Protein AF-A0A8T4DR82-F1 (afdb_monomer)

Foldseek 3Di:
DPQPDDDAQFKKWAQDPVRDIFIWGWHWDADPPVRD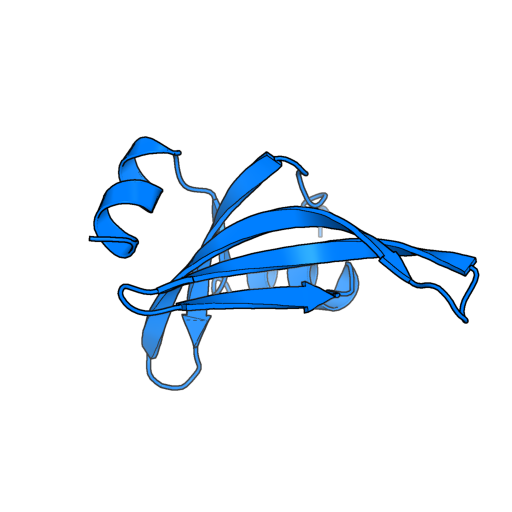IFIKIWTAAQVDIDIDTDDSVRVSVCVVVVRMDTDDPVVNVVRND

Secondary structure (DSSP, 8-state):
-------TT-EEEEE-TTS-EEEEEEEEEEETTTTEEEEEEEEE-SS-EEEEEE-HHHHHHHHHTT-EEEE-HHHHHHHH-

pLDDT: mean 85.56, std 10.09, range [46.09, 94.5]

Solvent-accessible surface area (backbone atoms 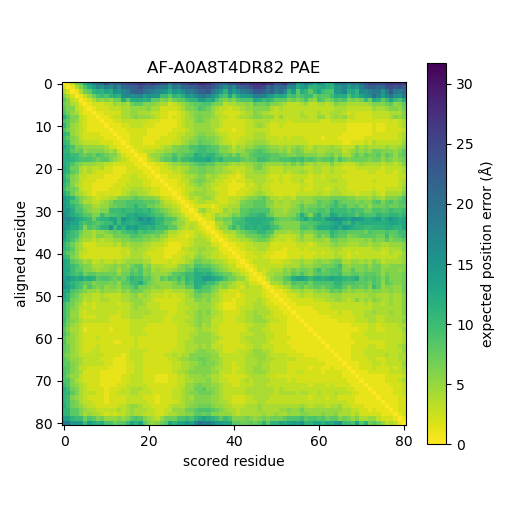only — not comparable to full-atom values): 4750 Å² total; per-residue (Å²): 127,85,78,71,74,86,56,72,81,40,33,27,38,40,48,46,97,86,70,52,70,45,33,32,34,32,42,83,40,72,45,88,90,75,79,41,83,38,42,22,42,38,34,52,46,83,87,51,76,49,73,45,78,49,55,70,72,59,52,43,49,30,44,77,69,68,31,41,45,83,47,50,73,72,63,41,50,69,57,39,108

Structure (mmCIF, N/CA/C/O backbone):
data_AF-A0A8T4DR82-F1
#
_entry.id   AF-A0A8T4DR82-F1
#
loop_
_atom_site.group_PDB
_atom_site.id
_atom_site.type_symbol
_atom_site.label_atom_id
_atom_site.label_alt_id
_atom_site.label_comp_id
_atom_site.label_asym_id
_atom_site.label_entity_id
_atom_site.label_seq_id
_atom_site.pdbx_PDB_ins_code
_atom_site.Cartn_x
_atom_site.Cartn_y
_atom_site.Cartn_z
_atom_site.occupancy
_atom_site.B_iso_or_equiv
_atom_site.auth_seq_id
_atom_site.auth_comp_id
_atom_site.auth_asym_id
_atom_site.auth_atom_id
_atom_site.pdbx_PDB_model_num
ATOM 1 N N . MET A 1 1 ? 11.081 -16.422 -1.615 1.00 46.09 1 MET A N 1
A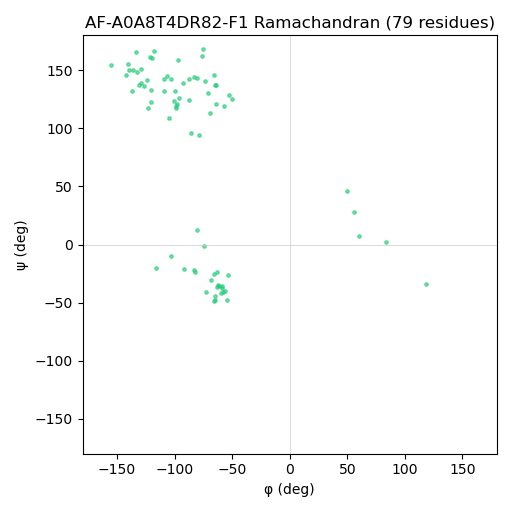TOM 2 C CA . MET A 1 1 ? 9.709 -16.102 -1.168 1.00 46.09 1 MET A CA 1
ATOM 3 C C . MET A 1 1 ? 8.987 -15.525 -2.373 1.00 46.09 1 MET A C 1
ATOM 5 O O . MET A 1 1 ? 9.646 -14.885 -3.182 1.00 46.09 1 MET A O 1
ATOM 9 N N . ALA A 1 2 ? 7.717 -15.861 -2.596 1.00 48.78 2 ALA A N 1
ATOM 10 C CA . ALA A 1 2 ? 6.996 -15.344 -3.757 1.00 48.78 2 ALA A CA 1
ATOM 11 C C . ALA A 1 2 ? 6.768 -13.839 -3.554 1.00 48.78 2 ALA A C 1
ATOM 13 O O . ALA A 1 2 ? 6.064 -13.459 -2.624 1.00 48.78 2 ALA A O 1
ATOM 14 N N . HIS A 1 3 ? 7.402 -13.007 -4.382 1.00 54.06 3 HIS A N 1
ATOM 15 C CA . HIS A 1 3 ? 7.198 -11.560 -4.378 1.00 54.06 3 HIS A CA 1
ATOM 16 C C . HIS A 1 3 ? 5.713 -11.274 -4.610 1.00 54.06 3 HIS A C 1
ATOM 18 O O . HIS A 1 3 ? 5.145 -11.686 -5.629 1.00 54.06 3 HIS A O 1
ATOM 24 N N . THR A 1 4 ? 5.061 -10.620 -3.648 1.00 63.19 4 THR A N 1
ATOM 25 C CA . THR A 1 4 ? 3.663 -10.224 -3.815 1.00 63.19 4 THR A CA 1
ATOM 26 C C . THR A 1 4 ? 3.656 -8.982 -4.683 1.00 63.19 4 THR A C 1
ATOM 28 O O . THR A 1 4 ? 3.825 -7.872 -4.194 1.00 63.19 4 THR A O 1
ATOM 31 N N . LYS A 1 5 ? 3.481 -9.182 -5.992 1.00 76.38 5 LYS A N 1
ATOM 32 C CA . LYS A 1 5 ? 3.459 -8.094 -6.971 1.00 76.38 5 LYS A CA 1
ATOM 33 C C . LYS A 1 5 ? 2.493 -6.992 -6.525 1.00 76.38 5 LYS A C 1
ATOM 35 O O . LYS A 1 5 ? 1.310 -7.263 -6.306 1.00 76.38 5 LYS A O 1
ATOM 40 N N . ILE A 1 6 ? 2.996 -5.760 -6.446 1.00 84.88 6 ILE A N 1
ATOM 41 C CA . ILE A 1 6 ? 2.189 -4.563 -6.193 1.00 84.88 6 ILE A CA 1
ATOM 42 C C . ILE A 1 6 ? 1.032 -4.507 -7.202 1.00 84.88 6 ILE A C 1
ATOM 44 O O . ILE A 1 6 ? 1.249 -4.590 -8.415 1.00 84.88 6 ILE A O 1
ATOM 48 N N . LYS A 1 7 ? -0.203 -4.341 -6.713 1.00 89.50 7 LYS A N 1
ATOM 49 C CA . LYS A 1 7 ? -1.395 -4.229 -7.563 1.00 89.50 7 LYS A CA 1
ATOM 50 C C . LYS A 1 7 ? -1.870 -2.780 -7.613 1.00 89.50 7 LYS A C 1
ATOM 52 O O . LYS A 1 7 ? -2.402 -2.249 -6.642 1.00 89.50 7 LYS A O 1
ATOM 57 N N . VAL A 1 8 ? -1.683 -2.134 -8.761 1.00 90.69 8 VAL A N 1
ATOM 58 C CA . VAL A 1 8 ? -2.187 -0.774 -9.004 1.00 90.69 8 VAL A CA 1
ATOM 59 C C . VAL A 1 8 ? -3.716 -0.771 -8.984 1.00 90.69 8 VAL A C 1
ATOM 61 O O . VAL A 1 8 ? -4.343 -1.658 -9.556 1.00 90.69 8 VAL A O 1
ATOM 64 N N . GLY A 1 9 ? -4.312 0.233 -8.343 1.00 89.69 9 GLY A N 1
ATOM 65 C CA . GLY A 1 9 ? -5.762 0.379 -8.193 1.00 89.69 9 GLY A CA 1
ATOM 66 C C . GLY A 1 9 ? -6.359 -0.415 -7.029 1.00 89.69 9 GLY A C 1
ATOM 67 O O . GLY A 1 9 ? -7.572 -0.381 -6.845 1.00 89.69 9 GLY A O 1
ATOM 68 N N . HIS A 1 10 ? -5.532 -1.113 -6.245 1.00 93.75 10 HIS A N 1
ATOM 69 C CA . HIS A 1 10 ? -5.968 -1.839 -5.053 1.00 93.75 10 HIS A CA 1
ATOM 70 C C . HIS A 1 10 ? -5.750 -1.018 -3.778 1.00 93.75 10 HIS A C 1
ATOM 72 O O . HIS A 1 10 ? -4.934 -0.088 -3.735 1.00 93.75 10 HIS A O 1
ATOM 78 N N . TYR A 1 11 ? -6.493 -1.392 -2.737 1.00 93.69 11 TYR A N 1
ATOM 79 C CA . TYR A 1 11 ? -6.486 -0.749 -1.430 1.00 93.69 11 TYR A CA 1
ATOM 80 C C . TYR A 1 11 ? -5.774 -1.624 -0.409 1.00 93.69 11 TYR A C 1
ATOM 82 O O . TYR A 1 11 ? -5.851 -2.851 -0.449 1.00 93.69 11 TYR A O 1
ATOM 90 N N . TYR A 1 12 ? -5.084 -0.977 0.519 1.00 93.88 12 TYR A N 1
ATOM 91 C CA . TYR A 1 12 ? -4.301 -1.636 1.547 1.00 93.88 12 TYR A CA 1
ATOM 92 C C . TYR A 1 12 ? -4.463 -0.910 2.880 1.00 93.88 12 TYR A C 1
ATOM 94 O O . TYR A 1 12 ? -4.648 0.304 2.918 1.00 93.88 12 TYR A O 1
ATOM 102 N N . THR A 1 13 ? -4.349 -1.643 3.982 1.00 93.94 13 THR A N 1
ATOM 103 C CA . THR A 1 13 ? -4.024 -1.055 5.285 1.00 93.94 13 THR A CA 1
ATOM 104 C C . THR A 1 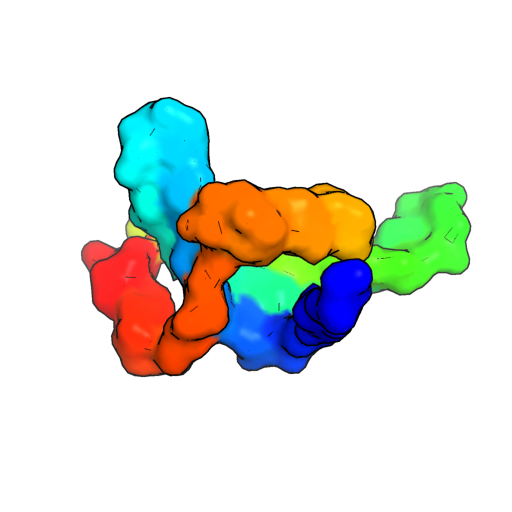13 ? -2.522 -1.097 5.498 1.00 93.94 13 THR A C 1
ATOM 106 O O . THR A 1 13 ? -1.894 -2.103 5.183 1.00 93.94 13 THR A O 1
ATOM 109 N N . LEU A 1 14 ? -1.952 -0.027 6.049 1.00 92.25 14 LEU A N 1
ATOM 110 C CA . LEU A 1 14 ? -0.553 0.067 6.453 1.00 92.25 14 LEU A CA 1
ATOM 111 C C . LEU A 1 14 ? -0.474 0.374 7.952 1.00 92.25 14 LEU A C 1
ATOM 113 O O . LEU A 1 14 ? -0.988 1.398 8.404 1.00 92.25 14 LEU A O 1
ATOM 117 N N . THR A 1 15 ? 0.200 -0.484 8.717 1.00 92.75 15 THR A N 1
ATOM 118 C CA . THR A 1 15 ? 0.446 -0.288 10.151 1.00 92.75 15 THR A CA 1
ATOM 119 C C . THR A 1 15 ? 1.849 0.282 10.387 1.00 92.75 15 THR A C 1
ATOM 121 O O . THR A 1 15 ? 2.881 -0.319 10.057 1.00 92.75 15 THR A O 1
ATOM 124 N N . GLY A 1 16 ? 1.892 1.486 10.962 1.00 87.38 16 GLY A N 1
ATOM 125 C CA . GLY A 1 16 ? 3.114 2.177 11.365 1.00 87.38 16 GLY A CA 1
ATOM 126 C C . GLY A 1 16 ? 3.730 1.609 12.647 1.00 87.38 16 GLY A C 1
ATOM 127 O O . GLY A 1 16 ? 3.104 0.855 13.387 1.00 87.38 16 GLY A O 1
ATOM 128 N N . ASN A 1 17 ? 4.964 2.020 12.956 1.00 85.44 17 ASN A N 1
ATOM 129 C CA . ASN A 1 17 ? 5.675 1.582 14.169 1.00 85.44 17 ASN A CA 1
ATOM 130 C C . ASN A 1 17 ? 4.980 2.027 15.469 1.00 85.44 17 ASN A C 1
ATOM 132 O O . ASN A 1 17 ? 5.150 1.404 16.509 1.00 85.44 17 ASN A O 1
ATOM 136 N N . ASN A 1 18 ? 4.184 3.095 15.409 1.00 88.44 18 ASN A N 1
ATOM 137 C CA . ASN A 1 18 ? 3.336 3.572 16.503 1.00 88.44 18 ASN A CA 1
ATOM 138 C C . ASN A 1 18 ? 2.009 2.791 16.622 1.00 88.44 18 ASN A C 1
ATOM 140 O O . ASN A 1 18 ? 1.096 3.261 17.292 1.00 88.44 18 ASN A O 1
ATOM 144 N N . GLN A 1 19 ? 1.879 1.650 15.933 1.00 85.69 19 GLN A N 1
ATOM 145 C CA . GLN A 1 19 ? 0.669 0.824 15.812 1.00 85.69 19 GLN A CA 1
ATOM 146 C C . GLN A 1 19 ? -0.544 1.519 15.177 1.00 85.69 19 GLN A C 1
ATOM 148 O O . GLN A 1 19 ? -1.626 0.936 15.092 1.00 85.69 19 GLN A O 1
ATOM 153 N N . GLN A 1 20 ? -0.380 2.738 14.663 1.00 87.12 20 GLN A N 1
ATOM 154 C CA . GLN A 1 20 ? -1.436 3.402 13.920 1.00 87.12 20 GLN A CA 1
ATOM 155 C C . GLN A 1 20 ? -1.609 2.718 12.564 1.00 87.12 20 GLN A C 1
ATOM 157 O O . GLN A 1 20 ? -0.636 2.507 11.840 1.00 87.12 20 GLN A O 1
ATOM 162 N N . THR A 1 21 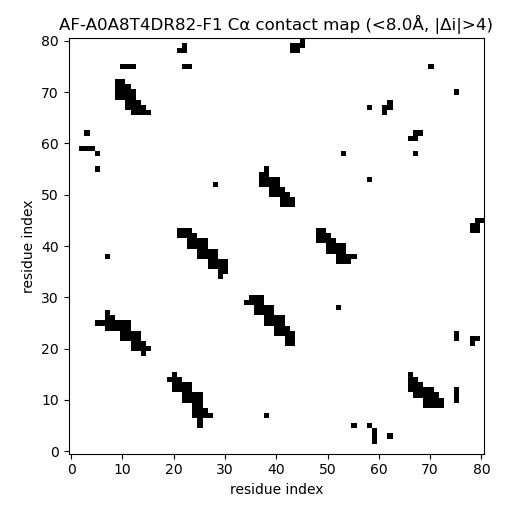? -2.853 2.386 12.230 1.00 90.44 21 THR A N 1
ATOM 163 C CA . THR A 1 21 ? -3.210 1.770 10.950 1.00 90.44 21 THR A CA 1
ATOM 164 C C . THR A 1 21 ? -3.975 2.768 10.101 1.00 90.44 21 THR A C 1
ATOM 166 O O . THR A 1 21 ? -4.904 3.413 10.585 1.00 90.44 21 THR A O 1
ATOM 169 N N . ILE A 1 22 ? -3.569 2.900 8.844 1.00 89.25 22 ILE A N 1
ATOM 170 C CA . ILE A 1 22 ? -4.166 3.813 7.869 1.00 89.25 22 ILE A CA 1
ATOM 171 C C . ILE A 1 22 ? -4.502 3.055 6.589 1.00 89.25 22 ILE A C 1
ATOM 173 O O . ILE A 1 22 ? -3.813 2.093 6.254 1.00 89.25 22 ILE A O 1
ATOM 177 N N . ALA A 1 23 ? -5.526 3.498 5.863 1.00 92.00 23 ALA A N 1
ATOM 178 C CA . ALA A 1 23 ? -5.801 2.991 4.525 1.00 92.00 23 ALA A CA 1
ATOM 179 C C . ALA A 1 23 ? -5.025 3.786 3.468 1.00 92.00 23 ALA A C 1
ATOM 181 O O . ALA A 1 23 ? -4.888 5.012 3.549 1.00 92.00 23 ALA A O 1
ATOM 182 N N . CYS A 1 24 ? -4.542 3.083 2.451 1.00 92.94 24 CYS A N 1
ATOM 183 C CA . CYS A 1 24 ? -3.909 3.667 1.283 1.00 92.94 24 CYS A CA 1
ATOM 184 C C . CYS A 1 24 ? -4.319 2.940 -0.002 1.00 92.94 24 CYS A C 1
ATOM 186 O O . CYS A 1 24 ? -4.703 1.772 0.016 1.00 92.94 24 CYS A O 1
ATOM 188 N N . ALA A 1 25 ? -4.241 3.646 -1.125 1.00 93.44 25 ALA A N 1
ATOM 189 C CA . ALA A 1 25 ? -4.389 3.081 -2.458 1.00 93.44 25 ALA A CA 1
ATOM 190 C C . ALA A 1 25 ? -3.037 3.091 -3.174 1.00 93.44 25 ALA A C 1
ATOM 192 O O . ALA A 1 25 ? -2.269 4.047 -3.043 1.00 93.44 25 ALA A O 1
ATOM 193 N N . VAL A 1 26 ? -2.763 2.046 -3.951 1.00 93.12 26 VAL A N 1
ATOM 194 C CA . VAL A 1 26 ? -1.605 2.017 -4.850 1.00 93.12 26 VAL A CA 1
ATOM 195 C C . VAL A 1 26 ? -2.002 2.638 -6.182 1.00 93.12 26 VAL A C 1
ATOM 197 O O . VAL A 1 26 ? -2.921 2.162 -6.847 1.00 93.12 26 VAL A O 1
ATOM 200 N N . LEU A 1 27 ? -1.268 3.658 -6.608 1.00 91.12 27 LEU A N 1
ATOM 201 C CA . LEU A 1 27 ? -1.421 4.309 -7.903 1.00 91.12 27 LEU A CA 1
ATOM 202 C C . LEU A 1 27 ? -0.138 4.167 -8.733 1.00 91.12 27 LEU A C 1
ATOM 204 O O . LEU A 1 27 ? 0.922 3.777 -8.236 1.00 91.12 27 LEU A O 1
ATOM 208 N N . TYR A 1 28 ? -0.259 4.465 -10.024 1.00 87.81 28 TYR A N 1
ATOM 209 C CA . TYR A 1 28 ? 0.878 4.594 -10.927 1.00 87.81 28 TYR A CA 1
ATOM 210 C C . TYR A 1 28 ? 1.268 6.065 -11.038 1.00 87.81 28 TYR A C 1
ATOM 212 O O . TYR A 1 28 ? 0.426 6.906 -11.358 1.00 87.81 28 TYR A O 1
ATOM 220 N N . GLY A 1 29 ? 2.536 6.369 -10.790 1.00 82.94 29 GLY A N 1
ATOM 221 C CA . GLY A 1 29 ? 3.106 7.704 -10.895 1.00 82.94 29 GLY A CA 1
ATOM 222 C C . GLY A 1 29 ? 4.270 7.750 -11.882 1.00 82.94 29 GLY A C 1
ATOM 223 O O . GLY A 1 29 ? 4.888 6.738 -12.201 1.00 82.94 29 GLY A O 1
ATOM 224 N N . PHE A 1 30 ? 4.598 8.957 -12.342 1.00 80.62 30 PHE A N 1
ATOM 225 C CA . PHE A 1 30 ? 5.760 9.205 -13.195 1.00 80.62 30 PHE A CA 1
ATOM 226 C C . PHE A 1 30 ? 6.679 10.244 -12.548 1.00 80.62 30 PHE A C 1
ATOM 228 O O . PHE A 1 30 ? 6.291 11.402 -12.360 1.00 80.62 30 PHE A O 1
ATOM 235 N N . GLU A 1 31 ? 7.911 9.850 -12.216 1.00 79.69 31 GLU A N 1
ATOM 236 C CA . GLU A 1 31 ? 8.878 10.737 -11.563 1.00 79.69 31 GLU A CA 1
ATOM 237 C C . GLU A 1 31 ? 9.642 11.565 -12.611 1.00 79.69 31 GLU A C 1
ATOM 239 O O . GLU A 1 31 ? 10.648 11.134 -13.193 1.00 79.69 31 GLU A O 1
ATOM 244 N N . ARG A 1 32 ? 9.167 12.795 -12.850 1.00 69.06 32 ARG A N 1
ATOM 245 C CA . ARG A 1 32 ? 9.844 13.765 -13.726 1.00 69.06 32 ARG A CA 1
ATOM 246 C C . ARG A 1 32 ? 11.205 14.138 -13.127 1.00 69.06 32 ARG A C 1
ATOM 248 O O 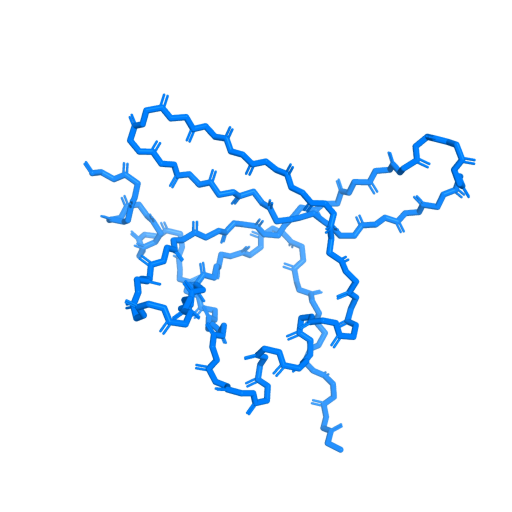. ARG A 1 32 ? 11.276 14.627 -12.007 1.00 69.06 32 ARG A O 1
ATOM 255 N N . GLY A 1 33 ? 12.281 13.897 -13.876 1.00 81.06 33 GLY A N 1
ATOM 256 C CA . GLY A 1 33 ? 13.670 14.108 -13.442 1.00 81.06 33 GLY A CA 1
ATOM 257 C C . GLY A 1 33 ? 14.497 12.823 -13.432 1.00 81.06 33 GLY A C 1
ATOM 258 O O . GLY A 1 33 ? 15.667 12.853 -13.797 1.00 81.06 33 GLY A O 1
ATOM 259 N N . LYS A 1 34 ? 13.871 11.683 -13.115 1.00 78.44 34 LYS A N 1
ATOM 260 C CA . LYS A 1 34 ? 14.476 10.350 -13.294 1.00 78.44 34 LYS A CA 1
ATOM 261 C C . LYS A 1 34 ? 13.936 9.612 -14.519 1.00 78.44 34 LYS A C 1
ATOM 263 O O . LYS A 1 34 ? 14.505 8.592 -14.890 1.00 78.44 34 LYS A O 1
ATOM 268 N N . ASN A 1 35 ? 12.873 10.137 -15.142 1.00 79.25 35 ASN A N 1
ATOM 269 C CA . ASN A 1 35 ? 12.215 9.577 -16.328 1.00 79.25 35 ASN A CA 1
ATOM 270 C C . ASN A 1 35 ? 11.890 8.089 -16.162 1.00 79.25 35 ASN A C 1
ATOM 272 O O . ASN A 1 35 ? 12.170 7.278 -17.042 1.00 79.25 35 ASN A O 1
ATOM 276 N N . LYS A 1 36 ? 11.330 7.742 -15.003 1.00 81.75 36 LYS A N 1
ATOM 277 C CA . LYS A 1 36 ? 10.956 6.376 -14.663 1.00 81.75 36 LYS A CA 1
ATOM 278 C C . LYS A 1 36 ? 9.547 6.337 -14.100 1.00 81.75 36 LYS A C 1
ATOM 280 O O . LYS A 1 36 ? 9.108 7.265 -13.411 1.00 81.75 36 LYS A O 1
ATOM 285 N N . ASP A 1 37 ? 8.894 5.226 -14.367 1.00 81.38 37 ASP A N 1
ATOM 286 C CA . ASP A 1 37 ? 7.639 4.874 -13.740 1.00 81.38 37 ASP A CA 1
ATOM 287 C C . ASP A 1 37 ? 7.871 4.453 -12.288 1.00 81.38 37 ASP A C 1
ATOM 289 O O . ASP A 1 37 ? 8.867 3.800 -11.959 1.00 81.38 37 ASP A O 1
ATOM 293 N N . VAL A 1 38 ? 6.965 4.868 -11.408 1.00 86.75 38 VAL A N 1
ATOM 294 C CA . VAL A 1 38 ? 7.008 4.560 -9.978 1.00 86.75 38 VAL A CA 1
ATOM 295 C C . VAL A 1 38 ? 5.624 4.161 -9.493 1.00 86.75 38 VAL A C 1
ATOM 297 O O . VAL A 1 38 ? 4.610 4.641 -9.995 1.00 86.75 38 VAL A O 1
ATOM 300 N N . TYR A 1 39 ? 5.569 3.313 -8.474 1.00 90.94 39 TYR A N 1
ATOM 301 C CA . TYR A 1 39 ? 4.343 3.140 -7.707 1.00 90.94 39 TYR A CA 1
ATOM 302 C C . TYR A 1 39 ? 4.228 4.282 -6.705 1.00 90.94 39 TYR A C 1
ATOM 304 O O . TYR A 1 39 ? 5.235 4.723 -6.148 1.00 90.94 39 TYR A O 1
ATOM 312 N N . THR A 1 40 ? 3.017 4.761 -6.458 1.00 91.69 40 THR A N 1
ATOM 313 C CA . THR A 1 40 ? 2.753 5.747 -5.409 1.00 91.69 40 THR A CA 1
ATOM 314 C C . THR A 1 40 ? 1.700 5.215 -4.448 1.00 91.69 40 THR A C 1
ATOM 316 O O . THR A 1 40 ? 0.759 4.531 -4.848 1.00 91.69 40 THR A O 1
ATOM 319 N N . LEU A 1 41 ? 1.875 5.492 -3.157 1.00 91.69 41 LEU A N 1
ATOM 320 C CA . LEU A 1 41 ? 0.840 5.255 -2.158 1.00 91.69 41 LEU A CA 1
ATOM 321 C C . LEU A 1 41 ? 0.108 6.557 -1.900 1.00 91.69 41 LEU A C 1
ATOM 323 O O . LEU A 1 41 ? 0.713 7.532 -1.453 1.00 91.69 41 LEU A O 1
ATOM 327 N N . ARG A 1 42 ? -1.202 6.547 -2.135 1.00 91.75 42 ARG A N 1
ATOM 328 C CA . ARG A 1 42 ? -2.099 7.632 -1.758 1.00 91.75 42 ARG A CA 1
ATOM 329 C C . ARG A 1 42 ? -2.794 7.285 -0.455 1.00 91.75 42 ARG A C 1
ATOM 331 O O . ARG A 1 42 ? -3.519 6.299 -0.377 1.00 91.75 42 ARG A O 1
ATOM 338 N N . MET A 1 43 ? -2.572 8.102 0.561 1.00 88.56 43 MET A N 1
ATOM 339 C CA . MET A 1 43 ? -3.202 7.994 1.870 1.00 88.56 43 MET A CA 1
ATOM 340 C C . MET A 1 43 ? -4.353 8.988 1.951 1.00 88.56 43 MET A C 1
ATOM 342 O O . MET A 1 43 ? -4.171 10.166 1.635 1.00 88.56 43 MET A O 1
ATOM 346 N N . TYR A 1 44 ? -5.505 8.511 2.411 1.00 74.12 44 TYR A N 1
ATOM 347 C CA . TYR A 1 44 ? -6.672 9.343 2.678 1.00 74.12 44 TYR A CA 1
ATOM 348 C C . TYR A 1 44 ? -6.749 9.597 4.180 1.00 74.12 44 TYR A C 1
ATOM 350 O O . TYR A 1 44 ? -6.774 8.659 4.976 1.00 74.12 44 TYR A O 1
ATOM 358 N N . THR A 1 45 ? -6.764 10.862 4.583 1.00 72.75 45 THR A N 1
ATOM 359 C CA . THR A 1 45 ? -7.047 11.253 5.969 1.00 72.75 45 THR A CA 1
ATOM 360 C C . THR A 1 45 ? -8.279 12.145 5.989 1.00 72.75 45 THR A C 1
ATOM 362 O O . THR A 1 45 ? -8.605 12.769 4.982 1.00 72.75 45 THR A O 1
ATOM 365 N N . LYS A 1 46 ? -8.934 12.286 7.148 1.00 70.88 46 LYS A N 1
ATOM 366 C CA . LYS A 1 46 ? -10.139 13.129 7.282 1.00 70.88 46 LYS A CA 1
ATOM 367 C C . LYS A 1 46 ? -9.955 14.571 6.798 1.00 70.88 46 LYS A C 1
ATOM 369 O O . LYS A 1 46 ? -10.931 15.236 6.475 1.00 70.88 46 LYS A O 1
ATOM 374 N N . THR A 1 47 ? -8.725 15.088 6.823 1.00 75.06 47 THR A N 1
ATOM 375 C CA . THR A 1 47 ? -8.442 16.502 6.540 1.00 75.06 47 THR A CA 1
ATOM 376 C C . THR A 1 47 ? -7.586 16.727 5.301 1.00 75.06 47 THR A C 1
ATOM 378 O O . THR A 1 47 ? -7.579 17.846 4.787 1.00 75.06 47 THR A O 1
ATOM 381 N N . LYS A 1 48 ? -6.842 15.715 4.835 1.00 78.19 48 LYS A N 1
ATOM 382 C CA . LYS A 1 48 ? -5.893 15.825 3.719 1.00 78.19 48 LYS A CA 1
ATOM 383 C C . LYS A 1 48 ? -5.652 14.486 3.033 1.00 78.19 48 LYS A C 1
ATOM 385 O O . LYS A 1 48 ? -5.654 13.441 3.680 1.00 78.19 48 LYS A O 1
ATOM 390 N N . ASP A 1 49 ? -5.268 14.568 1.770 1.00 82.00 49 ASP A N 1
ATOM 391 C CA . ASP A 1 49 ? -4.667 13.455 1.049 1.00 82.00 49 ASP A CA 1
ATOM 392 C C . ASP A 1 49 ? -3.160 13.677 0.939 1.00 82.00 49 ASP A C 1
ATOM 394 O O . ASP A 1 49 ? -2.696 14.805 0.745 1.00 82.00 49 ASP A O 1
ATOM 398 N N . PHE A 1 50 ? -2.393 12.598 1.057 1.00 85.56 50 PHE A N 1
ATOM 399 C CA . PHE A 1 50 ? -0.949 12.623 0.851 1.00 85.56 50 PHE A CA 1
ATOM 400 C C . PHE A 1 50 ? -0.543 11.490 -0.080 1.00 85.56 50 PHE A C 1
ATOM 402 O O . PHE A 1 50 ? -1.012 10.364 0.068 1.00 85.56 50 PHE A O 1
ATOM 409 N N . GLU A 1 51 ? 0.343 11.786 -1.022 1.00 89.38 51 GLU A N 1
ATOM 410 C CA . GLU A 1 51 ? 0.871 10.812 -1.965 1.00 89.38 51 GLU A CA 1
ATOM 411 C C . GLU A 1 51 ? 2.395 10.833 -1.924 1.00 89.38 51 GLU A C 1
ATOM 413 O O . GLU A 1 51 ? 3.012 11.900 -1.895 1.00 89.38 51 GLU A O 1
ATOM 418 N N . PHE A 1 52 ? 3.004 9.650 -1.920 1.00 88.06 52 PHE A N 1
ATOM 419 C CA . PHE A 1 52 ? 4.451 9.506 -1.996 1.00 88.06 52 PHE A CA 1
ATOM 420 C C . PHE A 1 52 ? 4.838 8.304 -2.855 1.00 88.06 52 PHE A C 1
ATOM 422 O O . PHE A 1 52 ? 4.132 7.291 -2.853 1.00 88.06 52 PHE A O 1
ATOM 429 N N . PRO A 1 53 ? 5.956 8.397 -3.593 1.00 90.50 53 PRO A N 1
ATOM 430 C CA . PRO A 1 53 ? 6.482 7.263 -4.330 1.00 90.50 53 PRO A CA 1
ATOM 431 C C . PRO A 1 53 ? 6.939 6.161 -3.373 1.00 90.50 53 PRO A C 1
ATOM 433 O O . PRO A 1 53 ? 7.467 6.435 -2.294 1.00 90.50 53 PRO A O 1
ATOM 436 N N . ILE A 1 54 ? 6.766 4.914 -3.797 1.00 90.06 54 ILE A N 1
ATOM 437 C CA . ILE A 1 54 ? 7.227 3.727 -3.088 1.00 90.06 54 ILE A CA 1
ATOM 438 C C . ILE A 1 54 ? 8.016 2.817 -4.027 1.00 90.06 54 ILE A C 1
ATOM 440 O O . ILE A 1 54 ? 7.664 2.612 -5.189 1.00 90.06 54 ILE A O 1
ATOM 444 N N . GLU A 1 55 ? 9.106 2.265 -3.504 1.00 88.69 55 GLU A N 1
ATOM 445 C CA . GLU A 1 55 ? 9.875 1.227 -4.181 1.00 88.69 55 GLU A CA 1
ATOM 446 C C . GLU A 1 55 ? 9.244 -0.147 -3.946 1.00 88.69 55 GLU A C 1
ATOM 448 O O . GLU A 1 55 ? 8.786 -0.444 -2.841 1.00 88.69 55 GLU A O 1
ATOM 453 N N . GLU A 1 56 ? 9.291 -1.015 -4.957 1.00 87.69 56 GLU A N 1
ATOM 454 C CA . GLU A 1 56 ? 8.766 -2.384 -4.869 1.00 87.69 56 GLU A CA 1
ATOM 455 C C . GLU A 1 56 ? 9.397 -3.172 -3.711 1.00 87.69 56 GLU A C 1
ATOM 457 O O . GLU A 1 56 ? 8.689 -3.792 -2.924 1.00 87.69 56 GLU A O 1
ATOM 462 N N . SER A 1 57 ? 10.706 -3.010 -3.500 1.00 90.00 57 SER A N 1
ATOM 463 C CA . SER A 1 57 ? 11.448 -3.591 -2.372 1.00 90.00 57 SER A CA 1
ATOM 464 C C . SER A 1 57 ? 10.915 -3.164 -0.997 1.00 90.00 57 SER A C 1
ATOM 466 O O . SER A 1 57 ? 10.929 -3.945 -0.046 1.00 90.00 57 SER A O 1
ATOM 468 N N . THR A 1 58 ? 10.449 -1.917 -0.869 1.00 91.44 58 THR A N 1
ATOM 469 C CA . THR A 1 58 ? 9.897 -1.402 0.389 1.00 91.44 58 THR A CA 1
ATOM 470 C C . THR A 1 58 ? 8.527 -2.005 0.657 1.00 91.44 58 THR A C 1
ATOM 472 O O . THR A 1 58 ? 8.248 -2.376 1.796 1.00 91.44 58 THR A O 1
ATOM 475 N N . PHE A 1 59 ? 7.701 -2.129 -0.383 1.00 91.25 59 PHE A N 1
ATOM 476 C CA . PHE A 1 59 ? 6.389 -2.755 -0.283 1.00 91.25 59 PHE A CA 1
ATOM 477 C C . PHE A 1 59 ? 6.505 -4.244 0.056 1.00 91.25 59 PHE A C 1
ATOM 479 O O . PHE A 1 59 ? 5.872 -4.687 1.009 1.00 91.25 59 PHE A O 1
ATOM 486 N N . ASP A 1 60 ? 7.366 -4.983 -0.649 1.00 90.38 60 ASP A N 1
ATOM 487 C CA . ASP A 1 60 ? 7.632 -6.404 -0.394 1.00 90.38 60 ASP A CA 1
ATOM 488 C C . ASP A 1 60 ? 8.049 -6.636 1.060 1.00 90.38 60 ASP A C 1
ATOM 490 O O . ASP A 1 60 ? 7.470 -7.465 1.759 1.00 90.38 60 ASP A O 1
ATOM 494 N N . ARG A 1 61 ? 8.985 -5.822 1.566 1.00 92.50 61 ARG A N 1
ATOM 495 C CA . ARG A 1 61 ? 9.392 -5.885 2.973 1.00 92.50 61 ARG A CA 1
ATOM 496 C C . ARG A 1 61 ? 8.214 -5.656 3.924 1.00 92.50 61 ARG A C 1
ATOM 498 O O . ARG A 1 61 ? 8.120 -6.333 4.941 1.00 92.50 61 ARG A O 1
ATOM 505 N N . TRP A 1 62 ? 7.318 -4.712 3.637 1.00 93.31 62 TRP A N 1
ATOM 506 C CA . TRP A 1 62 ? 6.139 -4.490 4.482 1.00 93.31 62 TRP A CA 1
ATOM 507 C C . TRP A 1 62 ? 5.135 -5.640 4.422 1.00 93.31 62 TRP A C 1
ATOM 509 O O . TRP A 1 62 ? 4.454 -5.879 5.421 1.00 93.31 62 TRP A O 1
ATOM 519 N N . VAL A 1 63 ? 5.041 -6.348 3.294 1.00 91.25 63 VAL A N 1
ATOM 520 C CA . VAL A 1 63 ? 4.243 -7.577 3.181 1.00 91.25 63 VAL A CA 1
ATOM 521 C C . VAL A 1 63 ? 4.850 -8.663 4.067 1.00 91.25 63 VAL A C 1
ATOM 523 O O . VAL A 1 63 ? 4.139 -9.240 4.889 1.00 91.25 63 VAL A O 1
ATOM 526 N N . ASP A 1 64 ? 6.165 -8.877 3.978 1.00 92.06 64 A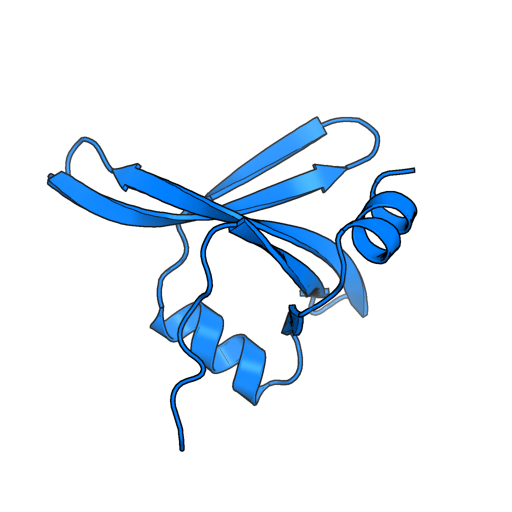SP A N 1
ATOM 527 C CA . ASP A 1 64 ? 6.889 -9.871 4.781 1.00 92.06 64 ASP A CA 1
ATOM 528 C C . ASP A 1 64 ? 6.832 -9.560 6.290 1.00 92.06 64 ASP A C 1
ATOM 530 O O . ASP A 1 64 ? 6.681 -10.458 7.118 1.00 92.06 64 ASP A O 1
ATOM 534 N N . GLU A 1 65 ? 6.884 -8.276 6.662 1.00 93.62 65 GLU A N 1
ATOM 535 C CA . GLU A 1 65 ? 6.705 -7.790 8.039 1.00 93.62 65 GLU A CA 1
ATOM 536 C C . GLU A 1 65 ? 5.231 -7.821 8.503 1.00 93.62 65 GLU A C 1
ATOM 538 O O . GLU A 1 65 ? 4.935 -7.449 9.640 1.00 93.62 65 GLU A O 1
ATOM 543 N N . ASN A 1 66 ? 4.293 -8.245 7.645 1.00 92.00 66 ASN A N 1
ATOM 544 C CA . ASN A 1 66 ? 2.846 -8.252 7.891 1.00 92.00 66 ASN A CA 1
ATOM 545 C C . ASN A 1 66 ? 2.276 -6.869 8.272 1.00 92.00 66 ASN A C 1
ATOM 547 O O . ASN A 1 66 ? 1.283 -6.764 8.999 1.00 92.00 66 ASN A O 1
ATOM 551 N N . ARG A 1 67 ? 2.926 -5.801 7.797 1.0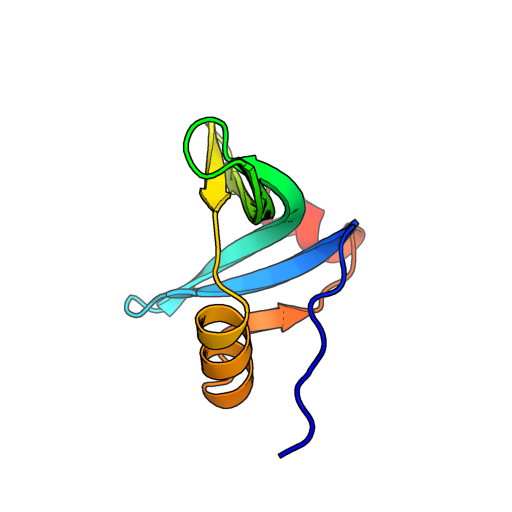0 93.88 67 ARG A N 1
ATOM 552 C CA . ARG A 1 67 ? 2.574 -4.397 8.054 1.00 93.88 67 ARG A CA 1
ATOM 553 C C . ARG A 1 67 ? 1.644 -3.815 7.012 1.00 93.88 67 ARG A C 1
ATOM 555 O O . ARG A 1 67 ? 1.012 -2.803 7.298 1.00 93.88 67 ARG A O 1
ATOM 562 N N . ILE A 1 68 ? 1.587 -4.413 5.826 1.00 92.81 68 ILE A N 1
ATOM 563 C CA . ILE A 1 68 ? 0.660 -4.020 4.771 1.00 92.81 68 ILE A CA 1
ATOM 564 C C . ILE A 1 68 ? -0.242 -5.192 4.397 1.00 92.81 68 ILE A C 1
ATOM 566 O O . ILE A 1 68 ? 0.228 -6.318 4.232 1.00 92.81 68 ILE A O 1
ATOM 570 N N . LYS A 1 69 ? -1.549 -4.942 4.297 1.00 93.81 69 LYS A N 1
ATOM 571 C CA . LYS A 1 69 ? -2.550 -5.965 3.963 1.00 93.81 69 LYS A CA 1
ATOM 572 C C . LYS A 1 69 ? -3.554 -5.417 2.974 1.00 93.81 69 LYS A C 1
ATOM 574 O O . LYS A 1 69 ? -4.063 -4.321 3.179 1.00 93.81 69 LYS A O 1
ATOM 579 N N . GLU A 1 70 ? -3.826 -6.180 1.922 1.00 94.50 70 GLU A N 1
ATOM 580 C CA . GLU A 1 70 ? -4.855 -5.836 0.941 1.00 94.50 70 GLU A CA 1
ATOM 581 C C . GLU A 1 70 ? -6.232 -5.830 1.612 1.00 94.50 70 GLU A C 1
ATOM 583 O O . GLU A 1 70 ? -6.535 -6.708 2.420 1.00 94.50 70 GLU A O 1
ATOM 588 N N . ILE A 1 71 ? -7.036 -4.826 1.278 1.00 93.88 71 ILE A N 1
ATOM 589 C CA . ILE A 1 71 ? -8.414 -4.656 1.735 1.00 93.88 71 ILE A CA 1
ATOM 590 C C . ILE A 1 71 ? -9.312 -4.301 0.550 1.00 93.88 71 ILE A C 1
ATOM 592 O O . ILE A 1 71 ? -8.856 -3.918 -0.530 1.00 93.88 71 ILE A O 1
ATOM 596 N N . THR A 1 72 ? -10.613 -4.408 0.759 1.00 94.12 72 THR A N 1
ATOM 597 C CA . THR A 1 72 ? -11.631 -3.967 -0.192 1.00 94.12 72 THR A CA 1
ATOM 598 C C . THR A 1 72 ? -11.799 -2.443 -0.182 1.00 94.12 72 THR A C 1
ATOM 600 O O . THR A 1 72 ? -11.414 -1.747 0.760 1.00 94.12 72 THR A O 1
ATOM 603 N N . ALA A 1 73 ? -12.421 -1.907 -1.237 1.00 90.94 73 ALA A N 1
ATOM 604 C CA . ALA A 1 73 ? -12.781 -0.490 -1.300 1.00 90.94 73 ALA A CA 1
ATOM 605 C C . ALA A 1 73 ? -13.767 -0.085 -0.184 1.00 90.94 73 ALA A C 1
ATOM 607 O O . ALA A 1 73 ? -13.664 1.012 0.360 1.00 90.94 73 ALA A O 1
ATOM 608 N N . GLU A 1 74 ? -14.694 -0.980 0.177 1.00 91.50 74 GLU A N 1
ATOM 609 C CA . GLU A 1 74 ? -15.656 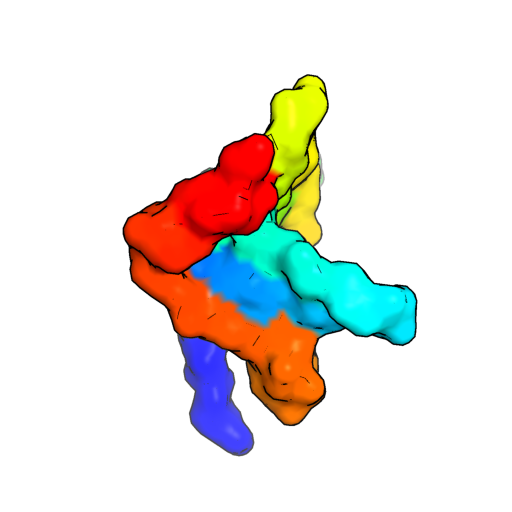-0.767 1.265 1.00 91.50 74 GLU A CA 1
ATOM 610 C C . GLU A 1 74 ? -14.946 -0.674 2.622 1.00 91.50 74 GLU A C 1
ATOM 612 O O . GLU A 1 74 ? -15.188 0.260 3.382 1.00 91.50 74 GLU A O 1
ATOM 617 N N . GLU A 1 75 ? -13.990 -1.567 2.892 1.00 91.94 75 GLU A N 1
ATOM 618 C CA . GLU A 1 75 ? -13.146 -1.486 4.089 1.00 91.94 75 GLU A CA 1
ATOM 619 C C . GLU A 1 75 ? -12.344 -0.180 4.134 1.00 91.94 75 GLU A C 1
ATOM 621 O O . GLU A 1 75 ? -12.269 0.466 5.180 1.00 91.94 75 GLU A O 1
ATOM 626 N N . ALA A 1 76 ? -11.788 0.251 2.997 1.00 89.38 76 ALA A N 1
ATOM 627 C CA . ALA A 1 76 ? -10.999 1.477 2.911 1.00 89.38 76 ALA A CA 1
ATOM 628 C C . ALA A 1 76 ? -11.823 2.728 3.257 1.00 89.38 76 ALA A C 1
ATOM 630 O O . ALA A 1 76 ? -11.301 3.649 3.892 1.00 89.38 76 ALA A O 1
ATOM 631 N N . MET A 1 77 ? -13.115 2.753 2.904 1.00 85.75 77 MET A N 1
ATOM 632 C CA . MET A 1 77 ? -14.010 3.861 3.249 1.00 85.75 77 MET A CA 1
ATOM 633 C C . MET A 1 77 ? -14.115 4.084 4.762 1.00 85.75 77 MET A C 1
ATOM 635 O O . MET A 1 77 ? -14.132 5.234 5.196 1.00 85.75 77 MET A O 1
ATOM 639 N N . PHE A 1 78 ? -14.128 3.027 5.580 1.00 86.56 78 PHE A N 1
ATOM 640 C CA . PHE A 1 78 ? -14.219 3.172 7.039 1.00 86.56 78 PHE A CA 1
ATOM 641 C C . PHE A 1 78 ? -12.996 3.850 7.665 1.00 86.56 78 PHE A C 1
ATOM 643 O O . PHE A 1 78 ? -13.124 4.468 8.717 1.00 86.56 78 PHE A O 1
ATOM 650 N N . TYR A 1 79 ? -11.827 3.778 7.022 1.00 81.94 79 TYR A N 1
ATOM 651 C CA . TYR A 1 79 ? -10.620 4.479 7.475 1.00 81.94 79 TYR A CA 1
ATOM 652 C C . TYR A 1 79 ? -10.578 5.949 7.039 1.00 81.94 79 TYR A C 1
ATOM 654 O O . TYR A 1 79 ? -9.876 6.748 7.661 1.00 81.94 79 TYR A O 1
ATOM 662 N N . ALA A 1 80 ? -11.297 6.305 5.972 1.00 71.88 80 ALA A N 1
ATOM 663 C CA . ALA A 1 80 ? -11.373 7.675 5.470 1.00 71.88 80 ALA A CA 1
ATOM 664 C C . ALA A 1 80 ? -12.409 8.539 6.222 1.00 71.88 80 ALA A C 1
ATOM 666 O O . ALA A 1 80 ? -12.294 9.767 6.199 1.00 71.88 80 ALA A O 1
ATOM 667 N N . MET A 1 81 ? -13.398 7.914 6.881 1.00 63.34 81 MET A N 1
ATOM 668 C CA . MET A 1 81 ? -14.477 8.572 7.646 1.00 63.34 81 MET A CA 1
ATOM 669 C C . MET A 1 81 ? -14.080 8.974 9.065 1.00 63.34 81 MET A C 1
ATOM 671 O O . MET A 1 81 ? -14.539 10.047 9.522 1.00 63.34 81 MET A O 1
#

Nearest PDB structures (foldseek):
  4xr7-assembly4_A  TM=4.273E-01  e=3.780E-02  Saccharomyces cerevisiae
  4xr7-assembly1_G  TM=4.261E-01  e=5.942E-02  Saccharomyces cerevisiae
  5ygd-assembly1_A  TM=4.873E-01  e=2.735E-01  Drosophila melanogaster
  5ygf-assembly1_A  TM=4.827E-01  e=2.443E-01  Drosophila melanogaster
  6r9m-assembly1_A  TM=4.419E-01  e=1.311E-01  Saccharomyces cerevisiae S288C

Radius of gyration: 12.79 Å; Cα contacts (8 Å, |Δi|>4): 142; chains: 1; bounding box: 30×33×33 Å

Mean predicted aligned error: 5.05 Å

Sequence (81 aa):
MAHTKIKVGHYYTLTGNNQQTIACAVLYGFERGKNKDVYTLRMYTKTKDFEFPIEESTFDRWVDENRIKEITAEEAMFYAM